Protein AF-F9PSG9-F1 (afdb_monomer)

Solvent-accessible surface area (backbone atoms only — not comparable to full-atom values): 2739 Å² total; per-residue (Å²): 137,54,73,21,56,51,54,46,49,53,35,55,76,68,72,43,52,55,51,57,47,13,59,75,53,46,34,53,38,69,55,44,52,31,26,50,67,64,75,43,80,90,51,74,86,56,52,98

Sequence (48 aa):
MTYSEEIKKIRQKCFLSQEAFGREIGVSFSSVNRWEGGKSKPNMSAMK

Structure (mmCIF, N/CA/C/O backbone):
data_AF-F9PSG9-F1
#
_entry.id   AF-F9PSG9-F1
#
loop_
_atom_site.group_PDB
_atom_site.id
_atom_site.type_symbol
_atom_site.label_atom_id
_atom_site.label_alt_id
_atom_site.label_comp_id
_atom_site.label_asym_id
_atom_site.label_entity_id
_atom_site.label_seq_id
_atom_site.pdbx_PDB_ins_code
_atom_site.Cartn_x
_atom_site.Cartn_y
_atom_site.Cartn_z
_atom_site.occupancy
_atom_site.B_iso_or_equiv
_atom_site.auth_seq_id
_atom_site.auth_comp_id
_atom_site.auth_asym_id
_atom_site.auth_atom_id
_atom_site.pdbx_PDB_model_num
ATOM 1 N N . MET A 1 1 ? -0.788 17.204 4.588 1.00 60.38 1 MET A N 1
ATOM 2 C CA . MET A 1 1 ? -0.970 15.795 4.185 1.00 60.38 1 MET A CA 1
ATOM 3 C C . MET A 1 1 ? 0.068 15.481 3.137 1.00 60.38 1 MET A C 1
ATOM 5 O O . MET A 1 1 ? 0.156 16.204 2.150 1.00 60.38 1 MET A O 1
ATOM 9 N N . THR A 1 2 ? 0.907 14.482 3.388 1.00 83.50 2 THR A N 1
ATOM 10 C CA . THR A 1 2 ? 1.895 14.036 2.397 1.00 83.50 2 THR A CA 1
ATOM 11 C C . THR A 1 2 ? 1.275 12.984 1.476 1.00 83.50 2 THR A C 1
ATOM 13 O O . THR A 1 2 ? 0.367 12.263 1.883 1.00 83.50 2 THR A O 1
ATOM 16 N N . TYR A 1 3 ? 1.762 12.867 0.237 1.00 84.75 3 TYR A N 1
ATOM 17 C CA . TYR A 1 3 ? 1.307 11.829 -0.704 1.00 84.75 3 TYR A CA 1
ATOM 18 C C . TYR A 1 3 ? 1.356 10.420 -0.089 1.00 84.75 3 TYR A C 1
ATOM 20 O O . TYR A 1 3 ? 0.459 9.612 -0.307 1.00 84.75 3 TYR A O 1
ATOM 28 N N . SER A 1 4 ? 2.370 10.158 0.733 1.00 90.62 4 SER A N 1
ATOM 29 C CA . SER A 1 4 ? 2.559 8.910 1.471 1.00 90.62 4 SER A CA 1
ATOM 30 C C . SER A 1 4 ? 1.380 8.574 2.389 1.00 90.62 4 SER A C 1
ATOM 32 O O . SER A 1 4 ? 0.920 7.433 2.427 1.00 90.62 4 SER A O 1
ATOM 34 N N . GLU A 1 5 ? 0.864 9.572 3.111 1.00 92.75 5 GLU A N 1
ATOM 35 C CA . GLU A 1 5 ? -0.275 9.403 4.018 1.00 92.75 5 GLU A CA 1
ATOM 36 C C . GLU A 1 5 ? -1.582 9.175 3.263 1.00 92.75 5 GLU A C 1
ATOM 38 O O . GLU A 1 5 ? -2.402 8.362 3.688 1.00 92.75 5 GLU A O 1
ATOM 43 N N . GLU A 1 6 ? -1.772 9.856 2.134 1.00 93.38 6 GLU A N 1
ATOM 44 C CA . GLU A 1 6 ? -2.989 9.712 1.334 1.00 93.38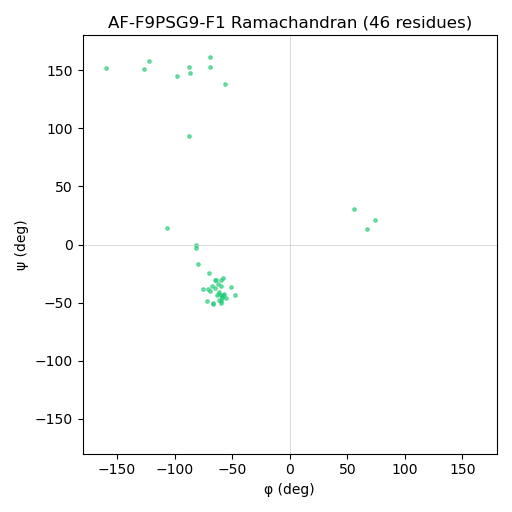 6 GLU A CA 1
ATOM 45 C C . GLU A 1 6 ? -3.065 8.336 0.665 1.00 93.38 6 G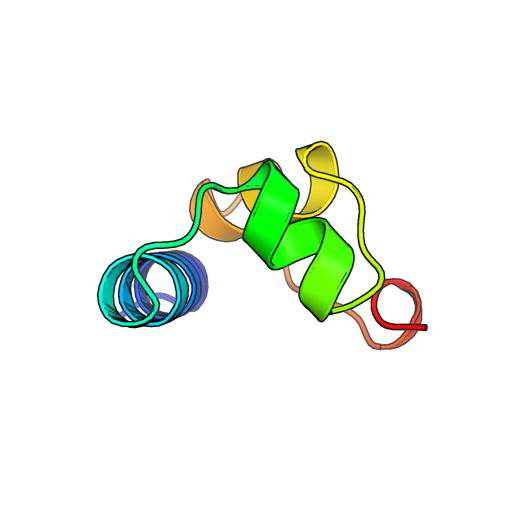LU A C 1
ATOM 47 O O . GLU A 1 6 ? -4.116 7.697 0.711 1.00 93.38 6 GLU A O 1
ATOM 52 N N . ILE A 1 7 ? -1.946 7.814 0.153 1.00 93.19 7 ILE A N 1
ATOM 53 C CA . ILE A 1 7 ? -1.877 6.442 -0.381 1.00 93.19 7 ILE A CA 1
ATOM 54 C C . ILE A 1 7 ? -2.248 5.431 0.709 1.0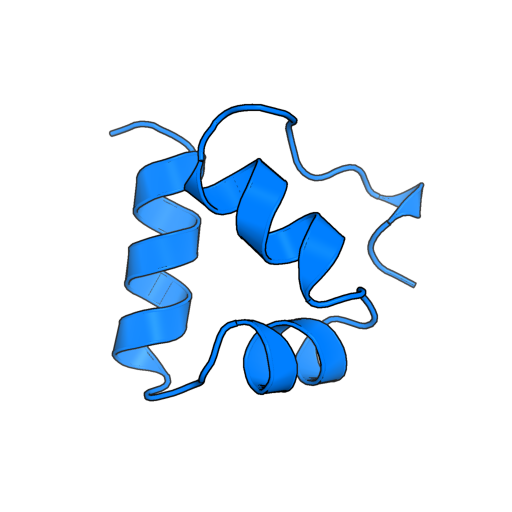0 93.19 7 ILE A C 1
ATOM 56 O O . ILE A 1 7 ? -3.100 4.566 0.496 1.00 93.19 7 ILE A O 1
ATOM 60 N N . LYS A 1 8 ? -1.680 5.594 1.912 1.00 94.94 8 LYS A N 1
ATOM 61 C CA . LYS A 1 8 ? -1.984 4.732 3.058 1.00 94.94 8 LYS A CA 1
ATOM 62 C C . LYS A 1 8 ? -3.459 4.802 3.459 1.00 94.94 8 LYS A C 1
ATOM 64 O O . LYS A 1 8 ? -4.065 3.762 3.716 1.00 94.94 8 LYS A O 1
ATOM 69 N N . LYS A 1 9 ? -4.054 6.000 3.482 1.00 96.06 9 LYS A N 1
ATOM 70 C CA . LYS A 1 9 ? -5.488 6.184 3.759 1.00 96.06 9 LYS A CA 1
ATOM 71 C C . L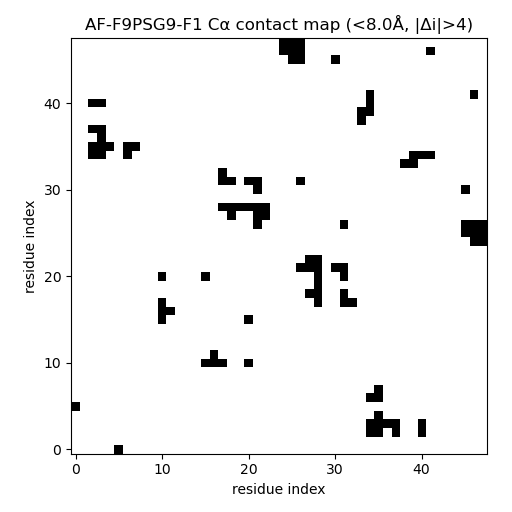YS A 1 9 ? -6.367 5.500 2.722 1.00 96.06 9 LYS A C 1
ATOM 73 O O . LYS A 1 9 ? -7.317 4.828 3.110 1.00 96.06 9 LYS A O 1
ATOM 78 N N . ILE A 1 10 ? -6.086 5.680 1.431 1.00 95.06 10 ILE A N 1
ATOM 79 C CA . ILE A 1 10 ? -6.869 5.067 0.349 1.00 95.06 10 ILE A CA 1
ATOM 80 C C . ILE A 1 10 ? -6.829 3.547 0.495 1.00 95.06 10 ILE A C 1
ATOM 82 O O . ILE A 1 10 ? -7.881 2.918 0.580 1.00 95.06 10 ILE A O 1
ATOM 86 N N . ARG A 1 11 ? -5.634 2.966 0.655 1.00 96.31 11 ARG A N 1
ATOM 87 C CA . ARG A 1 11 ? -5.483 1.524 0.868 1.00 96.31 11 ARG A CA 1
ATOM 88 C C . ARG A 1 11 ? -6.289 1.024 2.071 1.00 96.31 11 ARG A C 1
ATOM 90 O O . ARG A 1 11 ? -6.959 -0.002 1.977 1.00 96.31 11 ARG A O 1
ATOM 97 N N . GLN A 1 12 ? -6.214 1.728 3.203 1.00 96.38 12 GLN A N 1
ATOM 98 C CA . GLN A 1 12 ? -6.943 1.356 4.420 1.00 96.38 12 GLN A CA 1
ATOM 99 C C . GLN A 1 12 ? -8.463 1.457 4.245 1.00 96.38 12 GLN A C 1
ATOM 101 O O . GLN A 1 12 ? -9.173 0.584 4.734 1.00 96.38 12 GLN A O 1
ATOM 106 N N . LYS A 1 13 ? -8.963 2.459 3.510 1.00 97.00 13 LYS A N 1
ATOM 107 C CA . LYS A 1 13 ? -10.391 2.578 3.161 1.00 97.00 13 LYS A CA 1
ATOM 108 C C . LYS A 1 13 ? -10.876 1.438 2.267 1.00 97.00 13 LYS A C 1
ATOM 110 O O . LYS A 1 13 ? -12.037 1.058 2.354 1.00 97.00 13 LYS A O 1
ATOM 115 N N . CYS A 1 14 ? -9.993 0.887 1.440 1.00 95.38 14 CYS A N 1
ATOM 116 C CA . CYS A 1 14 ? -10.274 -0.296 0.630 1.00 95.38 14 CYS A CA 1
ATOM 117 C C . CYS A 1 14 ? -10.131 -1.615 1.413 1.00 95.38 14 CYS A C 1
ATOM 119 O O . CYS A 1 14 ? -10.378 -2.669 0.843 1.00 95.38 14 CYS A O 1
ATOM 121 N N . PHE A 1 15 ? -9.722 -1.583 2.689 1.00 96.62 15 PHE A N 1
ATOM 122 C CA . PHE A 1 15 ? -9.435 -2.774 3.504 1.00 96.62 15 PHE A CA 1
ATOM 123 C C . PHE A 1 15 ? -8.384 -3.715 2.884 1.00 96.62 15 PHE A C 1
ATOM 125 O O . PHE A 1 15 ? -8.391 -4.922 3.119 1.00 96.62 15 PHE A O 1
ATOM 132 N N . LEU A 1 16 ? -7.441 -3.159 2.117 1.00 96.88 16 LEU A N 1
ATOM 133 C CA . LEU A 1 16 ? -6.415 -3.932 1.418 1.00 96.88 16 LEU A CA 1
ATOM 134 C C . LEU A 1 16 ? -5.088 -3.957 2.190 1.00 96.88 16 LEU A C 1
ATOM 136 O O . LEU A 1 16 ? -4.655 -2.969 2.799 1.00 96.88 16 LEU A O 1
ATOM 140 N N . SER A 1 17 ? -4.385 -5.088 2.119 1.00 97.25 17 SER A N 1
ATOM 141 C CA . SER A 1 17 ? -2.964 -5.146 2.480 1.00 97.25 17 SER A CA 1
ATOM 142 C C . SER A 1 17 ? -2.130 -4.381 1.443 1.00 97.25 17 SER A C 1
ATOM 144 O O . SER A 1 17 ? -2.591 -4.124 0.332 1.00 97.25 17 SER A O 1
ATOM 146 N N . GLN A 1 18 ? -0.893 -3.998 1.777 1.00 96.38 18 GLN A N 1
ATOM 147 C CA . GLN A 1 18 ? 0.008 -3.359 0.800 1.00 96.38 18 GLN A CA 1
ATOM 148 C C . GLN A 1 18 ? 0.268 -4.269 -0.415 1.00 96.38 18 GLN A C 1
ATOM 150 O O . GLN A 1 18 ? 0.464 -3.773 -1.519 1.00 96.38 18 GLN A O 1
ATOM 155 N N . GLU A 1 19 ? 0.242 -5.592 -0.221 1.00 96.62 19 GLU A N 1
ATOM 156 C CA . GLU A 1 19 ? 0.410 -6.568 -1.300 1.00 96.62 19 GLU A CA 1
ATOM 157 C C . GLU A 1 19 ? -0.823 -6.610 -2.205 1.00 96.62 19 GLU A C 1
ATOM 159 O O . GLU A 1 19 ? -0.684 -6.500 -3.420 1.00 96.62 19 GLU A O 1
ATOM 164 N N . ALA A 1 20 ? -2.021 -6.713 -1.621 1.00 96.38 20 ALA A N 1
ATOM 165 C CA . ALA A 1 20 ? -3.269 -6.735 -2.378 1.00 96.38 20 ALA A CA 1
ATOM 166 C C . ALA A 1 20 ? -3.489 -5.416 -3.132 1.00 96.38 20 ALA A C 1
ATOM 168 O O . ALA A 1 20 ? -3.797 -5.425 -4.317 1.00 96.38 20 ALA A O 1
ATOM 169 N N . PHE A 1 21 ? -3.229 -4.285 -2.473 1.00 95.94 21 PHE A N 1
ATOM 170 C CA . PHE A 1 21 ? -3.284 -2.966 -3.097 1.00 95.94 21 PHE A CA 1
ATOM 171 C C . PHE A 1 21 ? -2.278 -2.825 -4.238 1.00 95.94 21 PHE A C 1
ATOM 173 O O . PHE A 1 21 ? -2.616 -2.285 -5.284 1.00 95.94 21 PHE A O 1
ATOM 180 N N . GLY A 1 22 ? -1.059 -3.342 -4.055 1.00 94.44 22 GLY A N 1
ATOM 181 C CA . GLY A 1 22 ? -0.053 -3.370 -5.108 1.00 94.44 22 GLY A CA 1
ATOM 182 C C . GLY A 1 22 ? -0.527 -4.157 -6.328 1.00 94.44 22 GLY A C 1
ATOM 183 O O . GLY A 1 22 ? -0.469 -3.638 -7.438 1.00 94.44 22 GLY A O 1
ATOM 184 N N . ARG A 1 23 ? -1.065 -5.366 -6.117 1.00 94.56 23 ARG A N 1
ATOM 185 C CA . ARG A 1 23 ? -1.630 -6.192 -7.196 1.00 94.56 23 ARG A CA 1
ATOM 186 C C . ARG A 1 23 ? -2.746 -5.474 -7.956 1.00 94.56 23 ARG A C 1
ATOM 188 O O . ARG A 1 23 ? -2.743 -5.532 -9.178 1.00 94.56 23 ARG A O 1
ATOM 195 N N . GLU A 1 24 ? -3.635 -4.778 -7.250 1.00 93.75 24 GLU A N 1
ATOM 196 C CA . GLU A 1 24 ? -4.761 -4.044 -7.848 1.00 93.75 24 GLU A CA 1
ATOM 197 C C . GLU A 1 24 ? -4.305 -2.914 -8.789 1.00 93.75 24 GLU A C 1
ATOM 199 O O . GLU A 1 24 ? -4.943 -2.645 -9.800 1.00 93.75 24 GLU A O 1
ATOM 204 N N . ILE A 1 25 ? -3.182 -2.258 -8.475 1.00 91.00 25 ILE A N 1
ATOM 205 C CA . ILE A 1 25 ? -2.652 -1.121 -9.252 1.00 91.00 25 ILE A CA 1
ATOM 206 C C . ILE A 1 25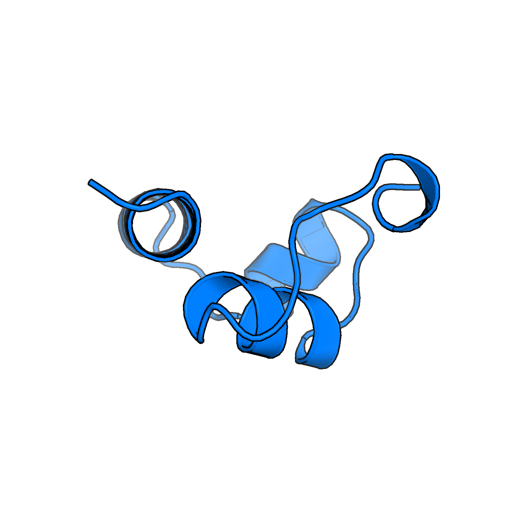 ? -1.412 -1.477 -10.092 1.00 91.00 25 ILE A C 1
ATOM 208 O O . ILE A 1 25 ? -0.694 -0.580 -10.538 1.00 91.00 25 ILE A O 1
ATOM 212 N N . GLY A 1 26 ? -1.125 -2.772 -10.266 1.00 91.44 26 GLY A N 1
ATOM 213 C CA . GLY A 1 26 ? -0.040 -3.256 -11.125 1.00 91.44 26 GLY A CA 1
ATOM 214 C C . GLY A 1 26 ? 1.379 -3.072 -10.568 1.00 91.44 26 GLY A C 1
ATOM 215 O O . GLY A 1 26 ? 2.345 -3.081 -11.328 1.00 91.44 26 GLY A O 1
ATOM 216 N N . VAL A 1 27 ? 1.547 -2.915 -9.249 1.00 92.69 27 VAL A N 1
ATOM 217 C CA . VAL A 1 27 ? 2.855 -2.701 -8.600 1.00 92.69 27 VAL A CA 1
ATOM 218 C C . VAL A 1 27 ? 3.197 -3.747 -7.543 1.00 92.69 27 VAL A C 1
ATOM 220 O O . VAL A 1 27 ? 2.346 -4.392 -6.938 1.00 92.69 27 VAL A O 1
ATOM 223 N N . SER A 1 28 ? 4.490 -3.889 -7.250 1.00 94.06 28 SER A N 1
ATOM 224 C CA . SER A 1 28 ? 4.941 -4.742 -6.145 1.00 94.06 28 SER A CA 1
ATOM 225 C C . SER A 1 28 ? 4.566 -4.163 -4.772 1.00 94.06 28 SER A C 1
ATOM 227 O O . SER A 1 28 ? 4.537 -2.942 -4.589 1.00 94.06 28 SER A O 1
ATOM 229 N N . PHE A 1 29 ? 4.400 -5.035 -3.771 1.00 94.50 29 PHE A N 1
ATOM 230 C CA . PHE A 1 29 ? 4.296 -4.648 -2.354 1.00 94.50 29 PHE A CA 1
ATOM 231 C C . PHE A 1 29 ? 5.399 -3.654 -1.945 1.00 94.50 29 PHE A C 1
ATOM 233 O O . PHE A 1 29 ? 5.135 -2.652 -1.281 1.00 94.50 29 PHE A O 1
ATOM 240 N N . SER A 1 30 ? 6.635 -3.900 -2.388 1.00 94.69 30 SER A N 1
ATOM 241 C CA . SER A 1 30 ? 7.813 -3.081 -2.090 1.00 94.69 30 SER A CA 1
ATOM 242 C C . SER A 1 30 ? 7.661 -1.637 -2.581 1.00 94.69 30 SER A C 1
ATOM 244 O O . SER A 1 30 ? 8.125 -0.705 -1.920 1.00 94.69 30 SER A O 1
ATOM 246 N N . SER A 1 31 ? 6.993 -1.443 -3.723 1.00 93.50 31 SER A N 1
ATOM 247 C CA . SER A 1 31 ? 6.683 -0.120 -4.272 1.00 93.50 31 SER A CA 1
ATOM 248 C C . SER A 1 31 ? 5.702 0.625 -3.368 1.00 93.50 31 SER A C 1
ATOM 250 O O . SER A 1 31 ? 5.995 1.742 -2.946 1.00 93.50 31 SER A O 1
ATOM 252 N N . VAL A 1 32 ? 4.595 -0.025 -2.988 1.00 94.62 32 VAL A N 1
ATOM 253 C CA . VAL A 1 32 ? 3.594 0.543 -2.066 1.00 94.62 32 VAL A CA 1
ATOM 254 C C . VAL A 1 32 ? 4.231 0.887 -0.718 1.00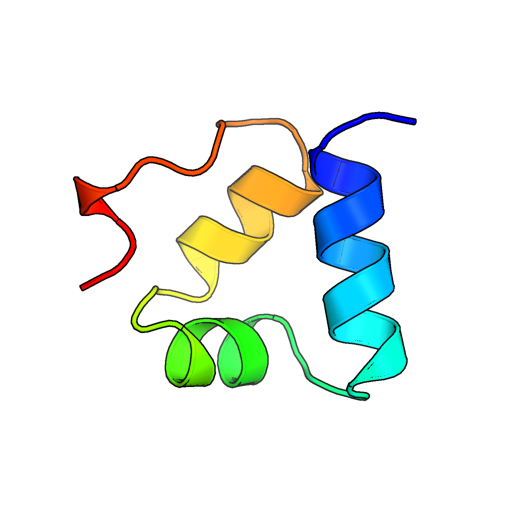 94.62 32 VAL A C 1
ATOM 256 O O . VAL A 1 32 ? 4.027 1.982 -0.200 1.00 94.62 32 VAL A O 1
ATOM 259 N N . ASN A 1 33 ? 5.066 -0.002 -0.175 1.00 94.88 33 ASN A N 1
ATOM 260 C CA . ASN A 1 33 ? 5.767 0.218 1.088 1.00 94.88 33 ASN A CA 1
ATOM 261 C C . ASN A 1 33 ? 6.653 1.474 1.048 1.00 94.88 33 ASN A C 1
ATOM 263 O O . ASN A 1 33 ? 6.625 2.293 1.969 1.00 94.88 33 ASN A O 1
ATOM 267 N N . ARG A 1 34 ? 7.405 1.669 -0.042 1.00 93.75 34 ARG A N 1
ATOM 268 C CA . ARG A 1 34 ? 8.232 2.868 -0.225 1.00 93.75 34 ARG A CA 1
ATOM 269 C C . ARG A 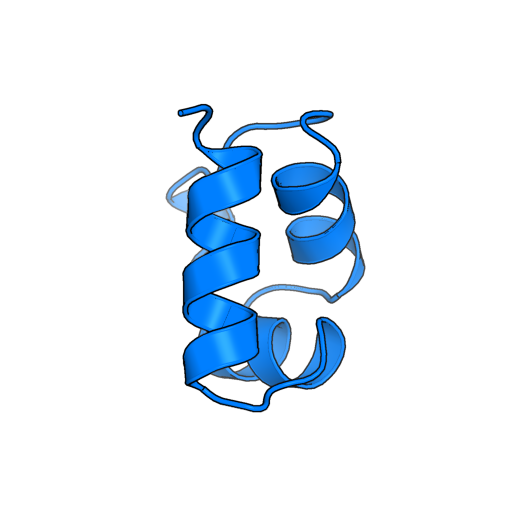1 34 ? 7.400 4.136 -0.398 1.00 93.75 34 ARG A C 1
ATOM 271 O O . ARG A 1 34 ? 7.830 5.182 0.087 1.00 93.75 34 ARG A O 1
ATOM 278 N N . TRP A 1 35 ? 6.250 4.061 -1.06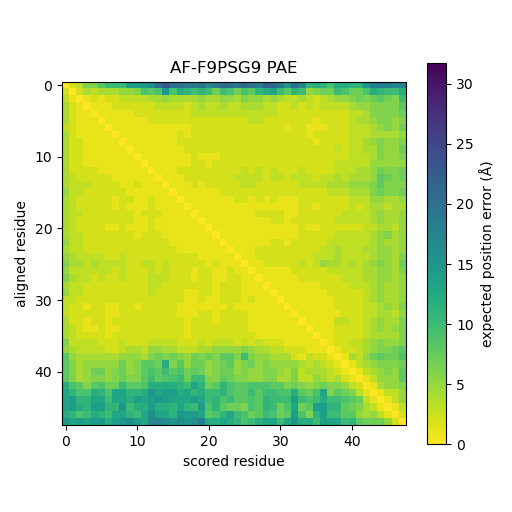9 1.00 93.50 35 TRP A N 1
ATOM 279 C CA . TRP A 1 35 ? 5.338 5.197 -1.224 1.00 93.50 35 TRP A CA 1
ATOM 280 C C . TRP A 1 35 ? 4.728 5.608 0.112 1.00 93.50 35 TRP A C 1
ATOM 282 O O . TRP A 1 35 ? 4.859 6.762 0.502 1.00 93.50 35 TRP A O 1
ATOM 292 N N . GLU A 1 36 ? 4.153 4.665 0.860 1.00 93.62 36 GLU A N 1
ATOM 293 C CA . GLU A 1 36 ? 3.578 4.929 2.187 1.00 93.62 36 GLU A CA 1
ATOM 294 C C . GLU A 1 36 ? 4.635 5.354 3.213 1.00 93.62 36 GLU A C 1
ATOM 296 O O . GLU A 1 36 ? 4.346 6.131 4.120 1.00 93.62 36 GLU A O 1
ATOM 301 N N . GLY A 1 37 ? 5.873 4.876 3.062 1.00 92.75 37 GLY A N 1
ATOM 302 C CA . GLY A 1 37 ? 7.016 5.278 3.879 1.00 92.75 37 GLY A CA 1
ATOM 303 C C . GLY A 1 37 ? 7.682 6.589 3.449 1.00 92.75 37 GLY A C 1
ATOM 304 O O . GLY A 1 37 ? 8.683 6.968 4.048 1.00 92.75 37 GLY A O 1
ATOM 305 N N . GLY A 1 38 ? 7.195 7.257 2.393 1.00 88.62 38 GLY A N 1
ATOM 306 C CA . GLY A 1 38 ? 7.756 8.516 1.886 1.00 88.62 38 GLY A CA 1
ATOM 307 C C . GLY A 1 38 ? 9.157 8.419 1.280 1.00 88.62 38 GLY A C 1
ATOM 308 O O . GLY A 1 38 ? 9.791 9.442 1.040 1.00 88.62 38 GLY A O 1
ATOM 309 N N . LYS A 1 39 ? 9.640 7.204 1.001 1.00 86.94 39 LYS A N 1
ATOM 310 C CA . LYS A 1 39 ? 10.971 6.951 0.426 1.00 86.94 39 LYS A CA 1
ATOM 311 C C . LYS A 1 39 ? 11.020 7.179 -1.086 1.00 86.94 39 LYS A C 1
ATOM 313 O O . LYS A 1 39 ? 12.103 7.281 -1.653 1.00 86.94 39 LYS A O 1
ATOM 318 N N . SER A 1 40 ? 9.867 7.224 -1.752 1.00 83.62 40 SER A N 1
ATOM 319 C CA . SER A 1 40 ? 9.763 7.497 -3.190 1.00 83.62 40 SER A CA 1
ATOM 320 C C . SER A 1 40 ? 8.358 7.962 -3.559 1.00 83.62 40 SER A C 1
ATOM 322 O O . SER A 1 40 ? 7.396 7.554 -2.913 1.00 83.62 40 SER A O 1
ATOM 324 N N . LYS A 1 41 ? 8.233 8.760 -4.622 1.00 82.12 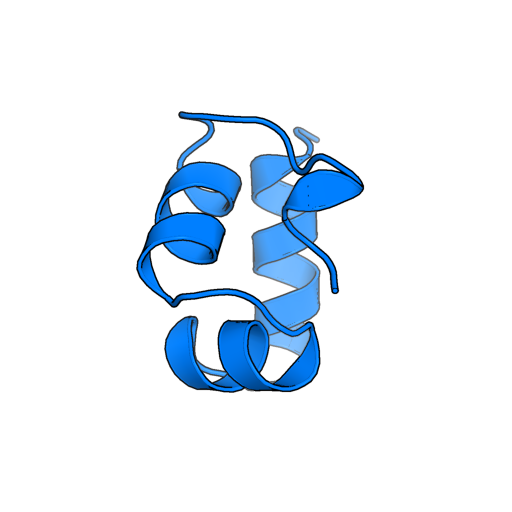41 LYS A N 1
ATOM 325 C CA . LYS A 1 41 ? 6.934 9.151 -5.188 1.00 82.12 41 LYS A CA 1
ATOM 326 C C . LYS A 1 41 ? 6.452 8.107 -6.210 1.00 82.12 41 LYS A C 1
ATOM 328 O O . LYS A 1 41 ? 7.300 7.526 -6.896 1.00 82.12 41 LYS A O 1
ATOM 333 N N . PRO A 1 42 ? 5.132 7.881 -6.343 1.00 79.50 42 PRO A N 1
ATOM 334 C CA . PRO A 1 42 ? 4.584 7.123 -7.462 1.00 79.50 42 PRO A CA 1
ATOM 335 C C . PRO A 1 42 ? 5.017 7.756 -8.783 1.00 79.50 42 PRO A C 1
ATOM 337 O O . PRO A 1 42 ? 5.030 8.981 -8.912 1.00 79.50 42 PRO A O 1
ATOM 340 N N . ASN A 1 43 ? 5.391 6.930 -9.752 1.00 78.50 43 ASN A N 1
ATOM 341 C CA . ASN A 1 43 ? 5.661 7.370 -11.114 1.00 78.50 43 ASN A CA 1
ATOM 342 C C . ASN A 1 43 ? 4.828 6.527 -12.080 1.00 78.50 43 ASN A C 1
ATOM 344 O O . ASN A 1 43 ? 4.516 5.374 -11.783 1.00 78.50 43 ASN A O 1
ATOM 348 N N . MET A 1 44 ? 4.477 7.112 -13.226 1.00 67.31 44 MET A N 1
ATOM 349 C CA . MET A 1 44 ? 3.646 6.457 -14.241 1.00 67.31 44 MET A CA 1
ATOM 350 C C . MET A 1 44 ? 4.269 5.142 -14.731 1.00 67.31 44 MET A C 1
ATOM 352 O O . MET A 1 44 ? 3.556 4.218 -15.077 1.00 67.31 44 MET A O 1
ATOM 356 N N . SER A 1 45 ? 5.600 5.022 -14.710 1.00 63.47 45 SER A N 1
ATOM 357 C CA . SER A 1 45 ? 6.300 3.795 -15.105 1.00 63.47 45 SER A CA 1
ATOM 358 C C . SER A 1 45 ? 6.115 2.640 -14.121 1.00 63.47 45 SER A C 1
ATOM 360 O O . SER A 1 45 ? 6.292 1.485 -14.503 1.00 63.47 45 SER A O 1
ATOM 362 N N . ALA A 1 46 ? 5.812 2.941 -12.856 1.00 64.25 46 ALA A N 1
ATOM 363 C CA . ALA A 1 46 ? 5.519 1.933 -11.855 1.00 64.25 46 ALA A CA 1
ATOM 364 C C . ALA A 1 46 ? 4.121 1.353 -12.074 1.00 64.25 46 ALA A C 1
ATOM 366 O O . ALA A 1 46 ? 3.962 0.155 -11.912 1.00 64.25 46 ALA A O 1
ATOM 367 N N . MET A 1 47 ? 3.151 2.183 -12.461 1.00 66.31 47 MET A N 1
ATOM 368 C CA . MET A 1 47 ? 1.754 1.803 -12.680 1.00 66.31 47 MET A CA 1
ATOM 369 C C . MET A 1 47 ? 1.594 1.323 -14.132 1.00 66.31 47 MET A C 1
ATOM 371 O O . MET A 1 47 ? 1.443 2.142 -15.036 1.00 66.31 47 MET A O 1
ATOM 375 N N . LYS A 1 48 ? 1.708 0.013 -14.364 1.00 57.78 48 LYS A N 1
ATOM 376 C CA . LYS A 1 48 ? 1.447 -0.614 -15.670 1.00 57.78 48 LYS A CA 1
ATOM 377 C C . LYS A 1 48 ? 0.085 -1.282 -15.699 1.00 57.78 48 LYS A C 1
ATOM 379 O O . LYS A 1 48 ? -0.287 -1.862 -14.658 1.00 57.78 48 LYS A O 1
#

Secondary structure (DSSP, 8-state):
--HHHHHHHHHHHTT--HHHHHHHTT--HHHHHHHHTTSS---TTT--

Foldseek 3Di:
DDQLVVLVVVCVVVVHDLQRVQVVQVAHSVVNVCSNVVVDPDDPVRRD

Radius of gyration: 9.63 Å; Cα contacts (8 Å, |Δi|>4): 52; chains: 1; bounding box: 21×22×20 Å

Nearest PDB structures (foldseek):
  5j9i-assembly1_B  TM=9.060E-01  e=8.024E-03  Vibrio cholerae
  5j9i-assembly4_G  TM=8.909E-01  e=1.143E-02  Vibrio cholerae
  7xi5-assembly1_A  TM=8.915E-01  e=2.868E-02  Pseudomonas citronellolis
  1b0n-assembly1_A  TM=8.303E-01  e=1.267E-01  Bacillus subtilis
  3eus-assembly1_B  TM=8.786E-01  e=2.760E-01  Ruegeria pomeroyi

Mean predicted aligned error: 3.88 Å

pLDDT: mean 88.79, std 10.73, range [57.78, 97.25]